Protein AF-A0A969U7B3-F1 (afdb_monomer_lite)

Sequence (157 aa):
MSNSNKHSNQSAELERYLTNADIGIILNNDNTLIIQLANLKLAKIEIESEDSYSVQEITKGKQSDIWSKIGFTDLIYYLEEILGSPFFKPWHVDDILANEPDLDISQARAVLRLAIENHDATIGINWEVLGLCANRIRKQKSNSKNCPSSSPPIAPF

Radius of gyration: 22.41 Å; chains: 1; bounding box: 39×51×74 Å

Structure (mmCIF, N/CA/C/O backbone):
data_AF-A0A969U7B3-F1
#
_entry.id   AF-A0A969U7B3-F1
#
loop_
_atom_site.group_PDB
_atom_site.id
_atom_site.type_symbol
_atom_site.label_atom_id
_atom_site.label_alt_id
_atom_site.label_comp_id
_atom_site.label_asym_id
_atom_site.label_entity_id
_atom_site.label_seq_id
_atom_site.pdbx_PDB_ins_code
_atom_site.Cartn_x
_atom_site.Cartn_y
_atom_site.Cartn_z
_atom_site.occupancy
_atom_site.B_iso_or_equiv
_atom_site.auth_seq_id
_atom_site.auth_comp_id
_atom_site.auth_asym_id
_atom_site.auth_atom_id
_atom_site.pdbx_PDB_model_num
ATOM 1 N N . MET A 1 1 ? -4.619 29.985 17.580 1.00 36.78 1 MET A N 1
ATOM 2 C CA . MET A 1 1 ? -5.702 29.150 17.017 1.00 36.78 1 MET A CA 1
ATOM 3 C C . MET A 1 1 ? -5.289 28.720 15.614 1.00 36.78 1 MET A C 1
ATOM 5 O O . MET A 1 1 ? -5.677 29.383 14.668 1.00 36.78 1 MET A O 1
ATOM 9 N N . SER A 1 2 ? -4.457 27.681 15.476 1.00 37.19 2 SER A N 1
ATOM 10 C CA . SER A 1 2 ? -3.978 27.214 14.160 1.00 37.19 2 SER A CA 1
ATOM 11 C C . SER A 1 2 ? -3.567 25.734 14.211 1.00 37.19 2 SER A C 1
ATOM 13 O O . SER A 1 2 ? -2.399 25.438 14.023 1.00 37.19 2 SER A O 1
ATOM 15 N N . ASN A 1 3 ? -4.489 24.810 14.511 1.00 33.66 3 ASN A N 1
ATOM 16 C CA . ASN A 1 3 ? -4.194 23.360 14.473 1.00 33.66 3 ASN A CA 1
ATOM 17 C C . ASN A 1 3 ? -5.141 22.533 13.581 1.00 33.66 3 ASN A C 1
ATOM 19 O O . ASN A 1 3 ? -4.858 21.368 13.334 1.00 33.66 3 ASN A O 1
ATOM 23 N N . SER A 1 4 ? -6.220 23.110 13.036 1.00 39.25 4 SER A N 1
ATOM 24 C CA . SER A 1 4 ? -7.216 22.333 12.271 1.00 39.25 4 SER A CA 1
ATOM 25 C C . SER A 1 4 ? -6.874 22.086 10.795 1.00 39.25 4 SER A C 1
ATOM 27 O O . SER A 1 4 ? -7.494 21.229 10.186 1.00 39.25 4 SER A O 1
ATOM 29 N N . ASN A 1 5 ? -5.897 22.788 10.206 1.00 38.88 5 ASN A N 1
ATOM 30 C CA . ASN A 1 5 ? -5.610 22.680 8.762 1.00 38.88 5 ASN A CA 1
ATOM 31 C C . ASN A 1 5 ? -4.515 21.665 8.385 1.00 38.88 5 ASN A C 1
ATOM 33 O O . ASN A 1 5 ? -4.307 21.437 7.199 1.00 38.88 5 ASN A O 1
ATOM 37 N N . LYS A 1 6 ? -3.790 21.085 9.353 1.00 40.84 6 LYS A N 1
ATOM 38 C CA . LYS A 1 6 ? -2.690 20.135 9.080 1.00 40.84 6 LYS A CA 1
ATOM 39 C C . LYS A 1 6 ? -3.120 18.669 9.170 1.00 40.84 6 LYS A C 1
ATOM 41 O O . LYS A 1 6 ? -2.710 17.875 8.334 1.00 40.84 6 LYS A O 1
ATOM 46 N N . HIS A 1 7 ? -4.007 18.339 10.112 1.00 47.47 7 HIS A N 1
ATOM 47 C CA . HIS A 1 7 ? -4.592 16.996 10.229 1.00 47.47 7 HIS A CA 1
ATOM 48 C C . HIS A 1 7 ? -5.418 16.586 8.994 1.00 47.47 7 HIS A C 1
ATOM 50 O O . HIS A 1 7 ? -5.525 15.400 8.700 1.00 47.47 7 HIS A O 1
ATOM 56 N N . SER A 1 8 ? -5.955 17.548 8.230 1.00 55.34 8 SER A N 1
ATOM 57 C CA . SER A 1 8 ? -6.848 17.254 7.101 1.00 55.34 8 SER A CA 1
ATOM 58 C C . SER A 1 8 ? -6.152 16.633 5.888 1.00 55.34 8 SER A C 1
ATOM 60 O O . SER A 1 8 ? -6.811 15.954 5.108 1.00 55.34 8 SER A O 1
ATOM 62 N N . ASN A 1 9 ? -4.843 16.844 5.708 1.00 60.31 9 ASN A N 1
ATOM 63 C CA . ASN A 1 9 ? -4.181 16.461 4.459 1.00 60.31 9 ASN A CA 1
ATOM 64 C C . ASN A 1 9 ? -3.741 14.987 4.447 1.00 60.31 9 ASN A C 1
ATOM 66 O O . ASN A 1 9 ? -3.846 14.333 3.416 1.00 60.31 9 ASN A O 1
ATOM 70 N N . GLN A 1 10 ? -3.306 14.442 5.589 1.00 64.81 10 GLN A N 1
ATOM 71 C CA . GLN A 1 10 ? -2.904 13.031 5.685 1.00 64.81 10 GLN A CA 1
ATOM 72 C C . GLN A 1 10 ? -4.067 12.079 5.961 1.00 64.81 10 GLN A C 1
ATOM 74 O O . GLN A 1 10 ? -4.083 10.988 5.398 1.00 64.81 10 GLN A O 1
ATOM 79 N N . SER A 1 11 ? -5.084 12.504 6.725 1.00 68.69 11 SER A N 1
ATOM 80 C CA . SER A 1 11 ? -6.351 11.755 6.777 1.00 68.69 11 SER A CA 1
ATOM 81 C C . SER A 1 11 ? -6.899 11.569 5.363 1.00 68.69 11 SER A C 1
ATOM 83 O O . SER A 1 11 ? -7.282 10.468 4.991 1.00 68.69 11 SER A O 1
ATOM 85 N N . ALA A 1 12 ? -6.817 12.612 4.526 1.00 75.62 12 ALA A N 1
ATOM 86 C CA . ALA A 1 12 ? -7.218 12.532 3.126 1.00 75.62 12 ALA A CA 1
ATOM 87 C C . ALA A 1 12 ? -6.320 11.607 2.281 1.00 75.62 12 ALA A C 1
ATOM 89 O O . ALA A 1 12 ? -6.828 10.930 1.388 1.00 75.62 12 ALA A O 1
ATOM 90 N N . GLU A 1 13 ? -5.007 11.557 2.529 1.00 80.56 13 GLU A N 1
ATOM 91 C CA . GLU A 1 13 ? -4.093 10.641 1.828 1.00 80.56 13 GLU A CA 1
ATOM 92 C C . GLU A 1 13 ? -4.364 9.174 2.188 1.00 80.56 13 GLU A C 1
ATOM 94 O O . GLU A 1 13 ? -4.496 8.339 1.289 1.00 80.56 13 GLU A O 1
ATOM 99 N N . LEU A 1 14 ? -4.543 8.876 3.478 1.00 81.38 14 LEU A N 1
ATOM 100 C CA . LEU A 1 14 ? -4.920 7.549 3.958 1.00 81.38 14 LEU A CA 1
ATOM 101 C C . LEU A 1 14 ? -6.307 7.141 3.444 1.00 81.38 14 LEU A C 1
ATOM 103 O O . LEU A 1 14 ? -6.458 6.057 2.891 1.00 81.38 14 LEU A O 1
ATOM 107 N N . GLU A 1 15 ? -7.314 8.007 3.551 1.00 81.88 15 GLU A N 1
ATOM 108 C CA . GLU A 1 15 ? -8.661 7.748 3.023 1.00 81.88 15 GLU A CA 1
ATOM 109 C C . GLU A 1 15 ? -8.645 7.493 1.514 1.00 81.88 15 GLU A C 1
ATOM 111 O O . GLU A 1 15 ? -9.323 6.585 1.023 1.00 81.88 15 GLU A O 1
ATOM 116 N N . ARG A 1 16 ? -7.838 8.255 0.766 1.00 81.62 16 ARG A N 1
ATOM 117 C CA . ARG A 1 16 ? -7.658 8.053 -0.671 1.00 81.62 16 ARG A CA 1
ATOM 118 C C . ARG A 1 16 ? -7.008 6.706 -0.967 1.00 81.62 16 ARG A C 1
ATOM 120 O O . ARG A 1 16 ? -7.455 6.031 -1.891 1.00 81.62 16 ARG A O 1
ATOM 127 N N . TYR A 1 17 ? -5.981 6.315 -0.210 1.00 83.25 17 TYR A N 1
ATOM 128 C CA . TYR A 1 17 ? -5.374 4.992 -0.336 1.00 83.25 17 TYR A CA 1
ATOM 129 C C . TYR A 1 17 ? -6.408 3.890 -0.081 1.00 83.25 17 TYR A C 1
ATOM 131 O O . TYR A 1 17 ? -6.615 3.044 -0.947 1.00 83.25 17 TYR A O 1
ATOM 139 N N . LEU A 1 18 ? -7.108 3.949 1.057 1.00 84.50 18 LEU A N 1
ATOM 140 C CA . LEU A 1 18 ? -8.109 2.954 1.452 1.00 84.50 18 LEU A CA 1
ATOM 141 C C . LEU A 1 18 ? -9.219 2.827 0.398 1.00 84.50 18 LEU A C 1
ATOM 143 O O . LEU A 1 18 ? -9.570 1.718 0.006 1.00 84.50 18 LEU A O 1
ATOM 147 N N . THR A 1 19 ? -9.701 3.955 -0.130 1.00 81.00 19 THR A N 1
ATOM 148 C CA . THR A 1 19 ? -10.711 3.985 -1.201 1.00 81.00 19 THR A CA 1
ATOM 149 C C . THR A 1 19 ? -10.193 3.352 -2.494 1.00 81.00 19 THR A C 1
ATOM 151 O O . THR A 1 19 ? -10.894 2.558 -3.114 1.00 81.00 19 THR A O 1
ATOM 154 N N . ASN A 1 20 ? -8.964 3.675 -2.910 1.00 77.19 20 ASN A N 1
ATOM 155 C CA . ASN A 1 20 ? -8.364 3.105 -4.121 1.00 77.19 20 ASN A CA 1
ATOM 156 C C . ASN A 1 20 ? -8.084 1.603 -3.989 1.00 77.19 20 ASN A C 1
ATOM 158 O O . ASN A 1 20 ? -8.110 0.889 -4.988 1.00 77.19 20 ASN A O 1
ATOM 162 N N . ALA A 1 21 ? -7.801 1.140 -2.772 1.00 74.81 21 ALA A N 1
ATOM 163 C CA . ALA A 1 21 ? -7.559 -0.261 -2.454 1.00 74.81 21 ALA A CA 1
ATOM 164 C C . ALA A 1 21 ? -8.855 -1.071 -2.243 1.00 74.81 21 ALA A C 1
ATOM 166 O O . ALA A 1 21 ? -8.773 -2.243 -1.884 1.00 74.81 21 ALA A O 1
ATOM 167 N N . ASP A 1 22 ? -10.032 -0.462 -2.448 1.00 78.69 22 ASP A N 1
ATOM 168 C CA . ASP A 1 22 ? -11.351 -1.062 -2.188 1.00 78.69 22 ASP A CA 1
ATOM 169 C C . ASP A 1 22 ? -11.507 -1.563 -0.736 1.00 78.69 22 ASP A C 1
ATOM 171 O O . ASP A 1 22 ? -12.147 -2.575 -0.442 1.00 78.69 22 ASP A O 1
ATOM 175 N N . ILE A 1 23 ? -10.884 -0.848 0.206 1.00 84.38 23 ILE A N 1
ATOM 176 C CA . ILE A 1 23 ? -10.950 -1.136 1.638 1.00 84.38 23 ILE A CA 1
ATOM 177 C C . ILE A 1 23 ? -12.094 -0.324 2.243 1.00 84.38 23 ILE A C 1
ATOM 179 O O . ILE A 1 23 ? -12.075 0.908 2.267 1.00 84.38 23 ILE A O 1
ATOM 183 N N . GLY A 1 24 ? -13.092 -1.026 2.779 1.00 83.75 24 GLY A N 1
ATOM 184 C CA . GLY A 1 24 ? -14.257 -0.396 3.389 1.00 83.75 24 GLY A CA 1
ATOM 185 C C . GLY A 1 24 ? -13.911 0.299 4.705 1.00 83.75 24 GLY A C 1
ATOM 186 O O . GLY A 1 24 ? -13.442 -0.342 5.643 1.00 83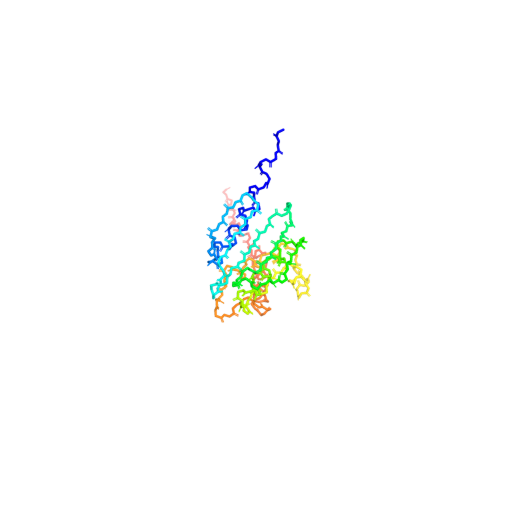.75 24 GLY A O 1
ATOM 187 N N . ILE A 1 25 ? -14.192 1.596 4.819 1.00 89.12 25 ILE A N 1
ATOM 188 C CA . ILE A 1 25 ? -14.109 2.324 6.092 1.00 89.12 25 ILE A CA 1
ATOM 189 C C . ILE A 1 25 ? -15.441 2.149 6.830 1.00 89.12 25 ILE A C 1
ATOM 191 O O . ILE A 1 25 ? -16.486 2.581 6.352 1.00 89.12 25 ILE A O 1
ATOM 195 N N . ILE A 1 26 ? -15.410 1.505 7.997 1.00 88.06 26 ILE A N 1
ATOM 196 C CA . ILE A 1 26 ? -16.596 1.263 8.837 1.00 88.06 26 ILE A CA 1
ATOM 197 C C . ILE A 1 26 ? -16.849 2.452 9.763 1.00 88.06 26 ILE A C 1
ATOM 199 O O . ILE A 1 26 ? -17.993 2.835 9.999 1.00 88.06 26 ILE A O 1
ATOM 203 N N . LEU A 1 27 ? -15.776 3.010 10.322 1.00 87.25 27 LEU A N 1
ATOM 204 C CA . LEU A 1 27 ? -15.832 4.131 11.250 1.00 87.25 27 LEU A CA 1
ATOM 205 C C . LEU A 1 27 ? -14.660 5.064 10.975 1.00 87.25 27 LEU A C 1
ATOM 207 O O . LEU A 1 27 ? -13.531 4.601 10.823 1.00 87.25 27 LEU A O 1
ATOM 211 N N . ASN A 1 28 ? -14.944 6.361 10.934 1.00 87.81 28 ASN A N 1
ATOM 212 C CA . ASN A 1 28 ? -13.955 7.420 10.789 1.00 87.81 28 ASN A CA 1
ATOM 213 C C . ASN A 1 28 ? -14.263 8.511 11.820 1.00 87.81 28 ASN A C 1
ATOM 215 O O . ASN A 1 28 ? -15.291 9.182 11.729 1.00 87.81 28 ASN A O 1
ATOM 219 N N . ASN A 1 29 ? -13.387 8.636 12.811 1.00 84.88 29 ASN A N 1
ATOM 220 C CA . ASN A 1 29 ? -13.367 9.709 13.798 1.00 84.88 29 ASN A CA 1
ATOM 221 C C . ASN A 1 29 ? -12.043 10.473 13.652 1.00 84.88 29 ASN A C 1
ATOM 223 O O . ASN A 1 29 ? -11.083 9.907 13.139 1.00 84.88 29 ASN A O 1
ATOM 227 N N . ASP A 1 30 ? -11.956 11.688 14.205 1.00 78.81 30 ASP A N 1
ATOM 228 C CA . ASP A 1 30 ? -10.833 12.632 14.031 1.00 78.81 30 ASP A CA 1
ATOM 229 C C . ASP A 1 30 ? -9.422 12.006 13.977 1.00 78.81 30 ASP A C 1
ATOM 231 O O . ASP A 1 30 ? -8.619 12.398 13.135 1.00 78.81 30 ASP A O 1
ATOM 235 N N . ASN A 1 31 ? -9.125 11.016 14.833 1.00 86.88 31 ASN A N 1
ATOM 236 C CA . ASN A 1 31 ? -7.826 10.330 14.874 1.00 86.88 31 ASN A CA 1
ATOM 237 C C . ASN A 1 31 ? -7.937 8.796 14.825 1.00 86.88 31 ASN A C 1
ATOM 239 O O . ASN A 1 31 ? -6.988 8.098 15.186 1.00 86.88 31 ASN A O 1
ATOM 243 N N . THR A 1 32 ? -9.096 8.230 14.490 1.00 88.88 32 THR A N 1
ATOM 244 C CA . THR A 1 32 ? -9.295 6.775 14.554 1.00 88.88 32 THR A CA 1
ATOM 245 C C . THR A 1 32 ? -10.144 6.286 13.402 1.00 88.88 32 THR A C 1
ATOM 247 O O . THR A 1 32 ? -11.285 6.715 13.236 1.00 88.88 32 THR A O 1
ATOM 250 N N . LEU A 1 33 ? -9.612 5.308 12.675 1.00 90.81 33 LEU A N 1
ATOM 251 C CA . LEU A 1 33 ? -10.313 4.606 11.619 1.00 90.81 33 LEU A CA 1
ATOM 252 C C . LEU A 1 33 ? -10.515 3.144 12.018 1.00 90.81 33 LEU A C 1
ATOM 254 O O . LEU A 1 33 ? -9.612 2.492 12.542 1.00 90.81 33 LEU A O 1
ATOM 258 N N . ILE A 1 34 ? -11.704 2.616 11.748 1.00 90.06 34 ILE A N 1
ATOM 259 C CA . ILE A 1 34 ? -11.950 1.174 11.723 1.00 90.06 34 ILE A CA 1
ATOM 260 C C . ILE A 1 34 ? -12.240 0.802 10.284 1.00 90.06 34 ILE A C 1
ATOM 262 O O . ILE A 1 34 ? -13.167 1.335 9.672 1.00 90.06 34 ILE A O 1
ATOM 266 N N . ILE A 1 35 ? -11.456 -0.131 9.766 1.00 90.31 35 ILE A N 1
ATOM 267 C CA . ILE A 1 35 ? -11.532 -0.573 8.381 1.00 90.31 35 ILE A CA 1
ATOM 268 C C . ILE A 1 35 ? -11.867 -2.059 8.305 1.00 90.31 35 ILE A C 1
ATOM 270 O O . ILE A 1 35 ? -11.496 -2.855 9.174 1.00 90.31 35 ILE A O 1
ATOM 274 N N . GLN A 1 36 ? -12.576 -2.419 7.243 1.00 86.38 36 GLN A N 1
ATOM 275 C CA . GLN A 1 36 ? -12.848 -3.786 6.850 1.00 86.38 36 GLN A CA 1
ATOM 276 C C . GLN A 1 36 ? -11.828 -4.225 5.808 1.00 86.38 36 GLN A C 1
ATOM 278 O O . GLN A 1 36 ? -11.803 -3.724 4.688 1.00 86.38 36 GLN A O 1
ATOM 283 N N . LEU A 1 37 ? -11.015 -5.198 6.186 1.00 79.06 37 LEU A N 1
ATOM 284 C CA . LEU A 1 37 ? -10.056 -5.857 5.318 1.00 79.06 37 LEU A CA 1
ATOM 285 C C . LEU A 1 37 ? -10.703 -7.078 4.640 1.00 79.06 37 LEU A C 1
ATOM 287 O O . LEU A 1 37 ? -11.768 -7.565 5.046 1.00 79.06 37 LEU A O 1
ATOM 291 N N . ALA A 1 38 ? -10.033 -7.606 3.614 1.00 70.25 38 ALA A N 1
ATOM 292 C CA . ALA A 1 38 ? -10.401 -8.854 2.952 1.00 70.25 38 ALA A CA 1
ATOM 293 C C . ALA A 1 38 ? -10.634 -9.995 3.967 1.00 70.25 38 ALA A C 1
ATOM 295 O O . ALA A 1 38 ? -10.040 -10.041 5.046 1.00 70.25 38 ALA A O 1
ATOM 296 N N . ASN A 1 39 ? -11.523 -10.933 3.625 1.00 71.94 39 ASN A N 1
ATOM 297 C CA . ASN A 1 39 ? -11.945 -12.046 4.493 1.00 71.94 39 ASN A CA 1
ATOM 298 C C . ASN A 1 39 ? -12.670 -11.633 5.792 1.00 71.94 39 ASN A C 1
ATOM 300 O O . ASN A 1 39 ? -12.678 -12.396 6.759 1.00 71.94 39 ASN A O 1
ATOM 304 N N . LEU A 1 40 ? -13.313 -10.457 5.810 1.00 75.81 40 LEU A N 1
ATOM 305 C CA . LEU A 1 40 ? -14.056 -9.919 6.964 1.00 75.81 40 LEU A CA 1
ATOM 306 C C . LEU A 1 40 ? -13.174 -9.636 8.191 1.00 75.81 40 LEU A C 1
ATOM 308 O O . LEU A 1 40 ? -13.678 -9.562 9.316 1.00 75.81 40 LEU A O 1
ATOM 312 N N . LYS A 1 41 ? -11.861 -9.491 7.986 1.00 82.75 41 LYS A N 1
ATOM 313 C CA . LYS A 1 41 ? -10.961 -9.027 9.036 1.00 82.75 41 LYS A CA 1
ATOM 314 C C . LYS A 1 41 ? -11.209 -7.550 9.316 1.00 82.75 41 LYS A C 1
ATOM 316 O O . LYS A 1 41 ? -11.571 -6.792 8.421 1.00 82.75 41 LYS A O 1
ATOM 321 N N . LEU A 1 42 ? -11.012 -7.144 10.562 1.00 86.69 42 LEU A N 1
ATOM 322 C CA . LEU A 1 42 ? -11.166 -5.760 10.992 1.00 86.69 42 LEU A CA 1
ATOM 323 C C . LEU A 1 42 ? -9.828 -5.249 11.500 1.00 86.69 42 LEU A C 1
ATOM 325 O O . LEU A 1 42 ? -9.176 -5.938 12.285 1.00 86.69 42 LEU A O 1
ATOM 329 N N . ALA A 1 43 ? -9.451 -4.039 11.102 1.00 88.38 43 ALA A N 1
ATOM 330 C CA . ALA A 1 43 ? -8.297 -3.353 11.662 1.00 88.38 43 ALA A CA 1
ATOM 331 C C . ALA A 1 43 ? -8.695 -1.986 12.212 1.00 88.38 43 ALA A C 1
ATOM 333 O O . ALA A 1 43 ? -9.537 -1.285 11.648 1.00 88.38 43 ALA A O 1
ATOM 334 N N . LYS A 1 44 ? -8.082 -1.632 13.337 1.00 91.25 44 LYS A N 1
ATOM 335 C CA . LYS A 1 44 ? -8.131 -0.300 13.920 1.00 91.25 44 LYS A CA 1
ATOM 336 C C . LYS A 1 44 ? -6.842 0.420 13.550 1.00 91.25 44 LYS A C 1
ATOM 338 O O . LYS A 1 44 ? -5.772 -0.137 13.775 1.00 91.25 44 LYS A O 1
ATOM 343 N N . ILE A 1 45 ? -6.959 1.632 13.025 1.00 91.00 45 ILE A N 1
ATOM 344 C CA . ILE A 1 45 ? -5.844 2.544 12.770 1.00 91.00 45 ILE A CA 1
ATOM 345 C C . ILE A 1 45 ? -6.034 3.770 13.659 1.00 91.00 45 ILE A C 1
ATOM 347 O O . ILE A 1 45 ? -7.122 4.349 13.676 1.00 91.00 45 ILE A O 1
ATOM 351 N N . GLU A 1 46 ? -5.000 4.183 14.382 1.00 91.44 46 GLU A N 1
ATOM 352 C CA . GLU A 1 46 ? -4.979 5.466 15.083 1.00 91.44 46 GLU A CA 1
ATOM 353 C C . GLU A 1 46 ? -3.911 6.373 14.484 1.00 91.44 46 GLU A C 1
ATOM 355 O O . GLU A 1 46 ? -2.788 5.951 14.222 1.00 91.44 46 GLU A O 1
ATOM 360 N N . ILE A 1 47 ? -4.266 7.637 14.281 1.00 89.06 47 ILE A N 1
ATOM 361 C CA . ILE A 1 47 ? -3.336 8.672 13.838 1.00 89.06 47 ILE A CA 1
ATOM 362 C C . ILE A 1 47 ? -2.732 9.285 15.104 1.00 89.06 47 ILE A C 1
ATOM 364 O O . ILE A 1 47 ? -3.395 10.044 15.816 1.00 89.06 47 ILE A O 1
ATOM 368 N N . GLU A 1 48 ? -1.490 8.919 15.421 1.00 85.69 48 GLU 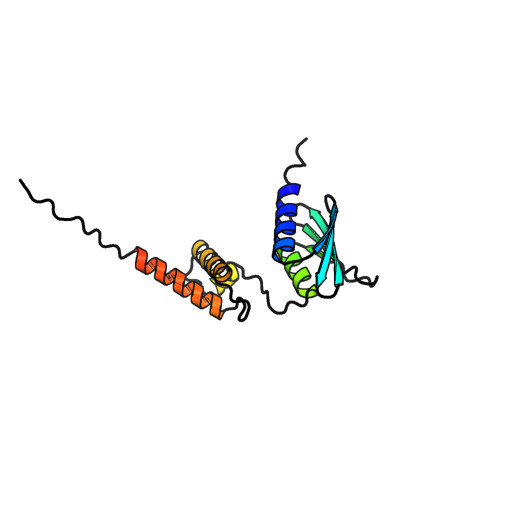A N 1
ATOM 369 C CA . GLU A 1 48 ? -0.796 9.382 16.627 1.00 85.69 48 GLU A CA 1
ATOM 370 C C . GLU A 1 48 ? -0.186 10.779 16.437 1.00 85.69 48 GLU A C 1
ATOM 372 O O . GLU A 1 48 ? -0.209 11.604 17.352 1.00 85.69 48 GLU A O 1
ATOM 377 N N . SER A 1 49 ? 0.385 11.054 15.259 1.00 81.44 49 SER A N 1
ATOM 378 C CA . SER A 1 49 ? 0.945 12.365 14.901 1.00 81.44 49 SER A CA 1
ATOM 379 C C . SER A 1 49 ? 0.998 12.566 13.379 1.00 81.44 49 SER A C 1
ATOM 381 O O . SER A 1 49 ? 0.442 11.764 12.638 1.00 81.44 49 SER A O 1
ATOM 383 N N . GLU A 1 50 ? 1.653 13.640 12.914 1.00 72.25 50 GLU A N 1
ATOM 384 C CA . GLU A 1 50 ? 1.711 14.049 11.496 1.00 72.25 50 GLU A CA 1
ATOM 385 C C . GLU A 1 50 ? 2.331 12.997 10.560 1.00 72.25 50 GLU A C 1
ATOM 387 O O . GLU A 1 50 ? 2.146 13.120 9.363 1.00 72.25 50 GLU A O 1
ATOM 392 N N . ASP A 1 51 ? 3.048 11.991 11.065 1.00 78.62 51 ASP A N 1
ATOM 393 C CA . ASP A 1 51 ? 3.604 10.894 10.248 1.00 78.62 51 ASP A CA 1
ATOM 394 C C . ASP A 1 51 ? 3.735 9.594 11.062 1.00 78.62 51 ASP A C 1
ATOM 396 O O . ASP A 1 51 ? 4.688 8.830 10.933 1.00 78.62 51 ASP A O 1
ATOM 400 N N . SER A 1 52 ? 2.821 9.398 12.015 1.00 85.12 52 SER A N 1
ATOM 401 C CA . SER A 1 52 ? 2.896 8.292 12.969 1.00 85.12 52 SER A CA 1
ATOM 402 C C . SER A 1 52 ? 1.529 7.678 13.154 1.00 85.12 52 SER A C 1
ATOM 404 O O . SER A 1 52 ? 0.582 8.364 13.550 1.00 85.12 52 SER A O 1
ATOM 406 N N . TYR A 1 53 ? 1.464 6.378 12.924 1.00 90.44 53 TYR A N 1
ATOM 407 C CA . TYR A 1 53 ? 0.250 5.592 12.992 1.00 90.44 53 TYR A CA 1
ATOM 408 C C . TYR A 1 53 ? 0.404 4.477 14.023 1.00 90.44 53 TYR A C 1
ATOM 410 O O . TYR A 1 53 ? 1.511 4.004 14.304 1.00 90.44 53 TYR A O 1
ATOM 418 N N . SER A 1 54 ? -0.724 4.051 14.575 1.00 90.25 54 SER A N 1
ATOM 419 C CA . SER A 1 54 ? -0.855 2.771 15.254 1.00 90.25 54 SER A CA 1
ATOM 420 C C . SER A 1 54 ? -1.839 1.903 14.480 1.00 90.25 54 SER A C 1
ATOM 422 O O . SER A 1 54 ? -2.819 2.412 13.935 1.00 90.25 54 SER A O 1
ATOM 424 N N . VAL A 1 55 ? -1.582 0.602 14.386 1.00 90.31 55 VAL A N 1
ATOM 425 C CA . VAL A 1 55 ? -2.483 -0.334 13.717 1.00 90.31 55 VAL A CA 1
ATOM 426 C C . VAL A 1 55 ? -2.583 -1.653 14.475 1.00 90.31 55 VAL A C 1
ATOM 428 O O . VAL A 1 55 ? -1.606 -2.160 15.032 1.00 90.31 55 VAL A O 1
ATOM 431 N N . GLN A 1 56 ? -3.800 -2.189 14.532 1.00 88.44 56 GLN A N 1
ATOM 432 C CA . GLN A 1 56 ? -4.121 -3.428 15.229 1.00 88.44 56 GLN A CA 1
ATOM 433 C C . GLN A 1 56 ? -5.217 -4.201 14.489 1.00 88.44 56 GLN A C 1
ATOM 435 O O . GLN A 1 56 ? -6.277 -3.642 14.198 1.00 88.44 56 GLN A O 1
ATOM 440 N N . GLU A 1 57 ? -5.019 -5.501 14.255 1.00 86.88 57 GLU A N 1
ATOM 441 C CA . GLU A 1 57 ? -6.101 -6.402 13.848 1.00 86.88 57 GLU A CA 1
ATOM 442 C C . GLU A 1 57 ? -7.029 -6.665 15.052 1.00 86.88 57 GLU A C 1
ATOM 444 O O . GLU A 1 57 ? -6.619 -7.179 16.091 1.00 86.88 57 GLU A O 1
ATOM 449 N N . ILE A 1 58 ? -8.311 -6.328 14.915 1.00 85.38 58 ILE A N 1
ATOM 450 C CA . ILE A 1 58 ? -9.332 -6.468 15.969 1.00 85.38 58 ILE A CA 1
ATOM 451 C C . ILE A 1 58 ? -10.362 -7.570 15.655 1.00 85.38 58 ILE A C 1
ATOM 453 O O . ILE A 1 58 ? -11.409 -7.675 16.301 1.00 85.38 58 ILE A O 1
ATOM 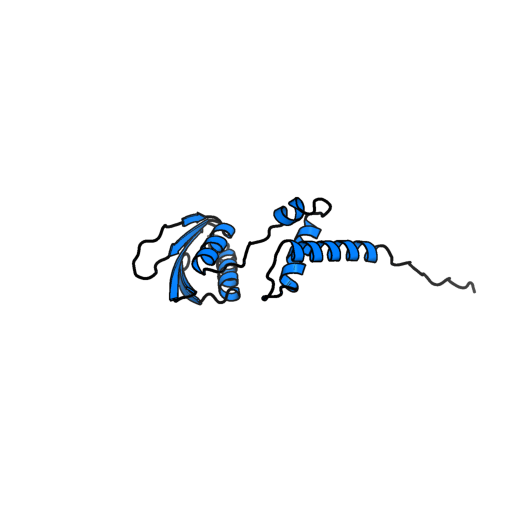457 N N . THR A 1 59 ? -10.082 -8.427 14.668 1.00 79.69 59 THR A N 1
ATOM 458 C CA . THR A 1 59 ? -10.960 -9.536 14.265 1.00 79.69 59 THR A CA 1
ATOM 459 C C . THR A 1 59 ? -11.171 -10.540 15.412 1.00 79.69 59 THR A C 1
ATOM 461 O O . THR A 1 59 ? -10.224 -11.096 15.966 1.00 79.69 59 THR A O 1
ATOM 464 N N . LYS A 1 60 ? -12.437 -10.851 15.738 1.00 63.38 60 LYS A N 1
ATOM 465 C CA . LYS A 1 60 ? -12.846 -11.934 16.669 1.00 63.38 60 LYS A CA 1
ATOM 466 C C . LYS A 1 60 ? -12.267 -11.862 18.097 1.00 63.38 60 LYS A C 1
ATOM 468 O O . LYS A 1 60 ? -12.240 -12.881 18.784 1.00 63.38 60 LYS A O 1
ATOM 473 N N . GLY A 1 61 ? -11.826 -10.694 18.569 1.00 51.25 61 GLY A N 1
ATOM 474 C CA . GLY A 1 61 ? -11.358 -10.527 19.953 1.00 51.25 61 GLY A CA 1
ATOM 475 C C . GLY A 1 61 ? -10.064 -11.280 20.293 1.00 51.25 61 GLY A C 1
ATOM 476 O O . GLY A 1 61 ? -9.735 -11.416 21.470 1.00 51.25 61 GLY A O 1
ATOM 477 N N . LYS A 1 62 ? -9.315 -11.767 19.290 1.00 50.75 62 LYS A N 1
ATOM 478 C CA . LYS A 1 62 ? -7.917 -12.161 19.491 1.00 50.75 62 LYS A CA 1
ATOM 479 C C . LYS A 1 62 ? -7.080 -10.891 19.485 1.00 50.75 62 LYS A C 1
ATOM 481 O O . LYS A 1 62 ? -7.103 -10.145 18.516 1.00 50.75 62 LYS A O 1
ATOM 486 N N . GLN A 1 63 ? -6.366 -10.656 20.577 1.00 51.88 63 GLN A N 1
ATOM 487 C CA . GLN A 1 63 ? -5.437 -9.544 20.689 1.00 51.88 63 GLN A CA 1
ATOM 488 C C . GLN A 1 63 ? -4.263 -9.823 19.743 1.00 51.88 63 GLN A C 1
ATOM 490 O O . GLN A 1 63 ? -3.448 -10.702 20.021 1.00 51.88 63 GLN A O 1
ATOM 495 N N . SER A 1 64 ? -4.245 -9.164 18.583 1.00 65.38 64 SER A N 1
ATOM 496 C CA . SER A 1 64 ? -3.077 -9.168 17.707 1.00 65.38 64 SER A CA 1
ATOM 497 C C . SER A 1 64 ? -1.998 -8.258 18.281 1.00 65.38 64 SER A C 1
ATOM 499 O O . SER 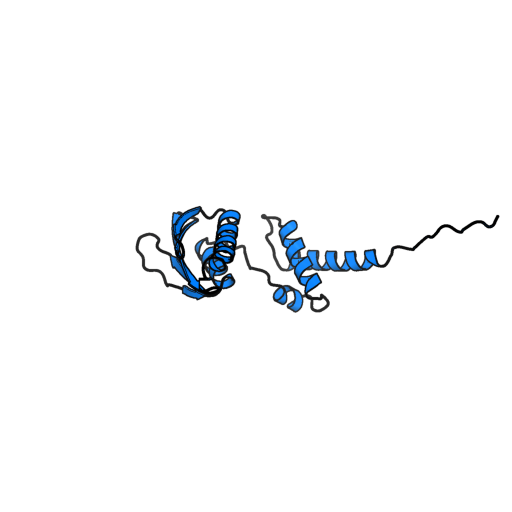A 1 64 ? -2.280 -7.392 19.120 1.00 65.38 64 SER A O 1
ATOM 501 N N . ASP A 1 65 ? -0.781 -8.412 17.767 1.00 76.19 65 ASP A N 1
ATOM 502 C CA . ASP A 1 65 ? 0.276 -7.434 17.976 1.00 76.19 65 ASP A CA 1
ATOM 503 C C . ASP A 1 65 ? -0.197 -6.053 17.509 1.00 76.19 65 ASP A C 1
ATOM 505 O O . ASP A 1 65 ? -0.859 -5.921 16.472 1.00 76.19 65 ASP A O 1
ATOM 509 N N . ILE A 1 66 ? 0.105 -5.041 18.322 1.00 83.06 66 ILE A N 1
ATOM 510 C CA . ILE A 1 66 ? -0.118 -3.634 18.000 1.00 83.06 66 ILE A CA 1
ATOM 511 C C . ILE A 1 66 ? 1.180 -3.107 17.416 1.00 83.06 66 ILE A C 1
ATOM 513 O O . ILE A 1 66 ? 2.231 -3.188 18.054 1.00 83.06 66 ILE A O 1
ATOM 517 N N . TRP A 1 67 ? 1.093 -2.539 16.225 1.00 84.19 67 TRP A N 1
ATOM 518 C CA . TRP A 1 67 ? 2.204 -1.844 15.601 1.00 84.19 67 TRP A CA 1
ATOM 519 C C . TRP A 1 67 ? 1.995 -0.362 15.857 1.00 84.19 67 TRP A C 1
ATOM 521 O O . TRP A 1 67 ? 1.054 0.222 15.339 1.00 84.19 67 TRP A O 1
ATOM 531 N N . SER A 1 68 ? 2.817 0.225 16.720 1.00 87.44 68 SER A N 1
ATOM 532 C CA . SER A 1 68 ? 2.713 1.629 17.133 1.00 87.44 68 SER A CA 1
ATOM 533 C C . SER A 1 68 ? 3.903 2.429 16.632 1.00 87.44 68 SER A C 1
ATOM 535 O O . SER A 1 68 ? 5.008 1.885 16.569 1.00 87.44 68 SER A O 1
ATOM 537 N N . LYS A 1 69 ? 3.709 3.731 16.417 1.00 87.25 69 LYS A N 1
ATOM 538 C CA . LYS A 1 69 ? 4.756 4.660 15.971 1.00 87.25 69 LYS A CA 1
ATOM 539 C C . LYS A 1 69 ? 5.380 4.291 14.628 1.00 87.25 69 LYS A C 1
ATOM 541 O O . LYS A 1 69 ? 6.590 4.428 14.446 1.00 87.25 69 LYS A O 1
ATOM 546 N N . ILE A 1 70 ? 4.554 3.791 13.716 1.00 85.38 70 ILE A N 1
ATOM 547 C CA . ILE A 1 70 ? 4.981 3.403 12.372 1.00 85.38 70 ILE A CA 1
ATOM 548 C C . ILE A 1 70 ? 4.690 4.526 11.373 1.00 85.38 70 ILE A C 1
ATOM 550 O O . ILE A 1 70 ? 3.720 5.268 11.547 1.00 85.38 70 ILE A O 1
ATOM 554 N N . GLY A 1 71 ? 5.526 4.657 10.342 1.00 84.81 71 GLY A N 1
ATOM 555 C CA . GLY A 1 71 ? 5.305 5.628 9.269 1.00 84.81 71 GLY A CA 1
ATOM 556 C C . GLY A 1 71 ? 4.209 5.178 8.301 1.00 84.81 71 GLY A C 1
ATOM 557 O O . GLY A 1 71 ? 3.750 4.034 8.346 1.00 84.81 71 GLY A O 1
ATOM 558 N N . PHE A 1 72 ? 3.812 6.060 7.381 1.00 81.19 72 PHE A N 1
ATOM 559 C CA . PHE A 1 72 ? 2.778 5.741 6.387 1.00 81.19 72 PHE A CA 1
ATOM 560 C C . PHE A 1 72 ? 3.121 4.493 5.552 1.00 81.19 72 PHE A C 1
ATOM 562 O O . PHE A 1 72 ? 2.279 3.621 5.366 1.00 81.19 72 PHE A O 1
ATOM 569 N N . THR A 1 73 ? 4.373 4.355 5.105 1.00 80.56 73 THR A N 1
ATOM 570 C CA . THR A 1 73 ? 4.830 3.193 4.320 1.00 80.56 73 THR A CA 1
ATOM 571 C C . THR A 1 73 ? 4.683 1.874 5.080 1.00 80.56 73 THR A C 1
ATOM 573 O O . THR A 1 73 ? 4.202 0.890 4.522 1.00 80.56 73 THR A O 1
ATOM 576 N N . ASP A 1 74 ? 5.065 1.859 6.356 1.00 82.19 74 ASP A N 1
ATOM 577 C CA . ASP A 1 74 ? 4.972 0.672 7.209 1.00 82.19 74 ASP A CA 1
ATOM 578 C C . ASP A 1 74 ? 3.508 0.310 7.495 1.00 82.19 74 ASP A C 1
ATOM 580 O O . ASP A 1 74 ? 3.152 -0.868 7.536 1.00 82.19 74 ASP A O 1
ATOM 584 N N . LEU A 1 75 ? 2.643 1.322 7.646 1.00 84.06 75 LEU A N 1
ATOM 585 C CA . LEU A 1 75 ? 1.200 1.126 7.763 1.00 84.06 75 LEU A CA 1
ATOM 586 C C . LEU A 1 75 ? 0.648 0.427 6.518 1.00 84.06 75 LEU A C 1
ATOM 588 O O . LEU A 1 75 ? -0.073 -0.559 6.652 1.00 84.06 75 LEU A O 1
ATOM 592 N N . ILE A 1 76 ? 0.995 0.909 5.321 1.00 83.19 76 ILE A N 1
ATOM 593 C CA . ILE A 1 76 ? 0.559 0.286 4.065 1.00 83.19 76 ILE A CA 1
ATOM 594 C C . ILE A 1 76 ? 1.016 -1.173 3.999 1.00 83.19 76 ILE A C 1
ATOM 596 O O . ILE A 1 76 ? 0.187 -2.053 3.773 1.00 83.19 76 ILE A O 1
ATOM 600 N N . TYR A 1 77 ? 2.293 -1.431 4.291 1.00 79.31 77 TYR A N 1
ATOM 601 C CA . TYR A 1 77 ? 2.847 -2.784 4.313 1.00 79.31 77 TYR A CA 1
ATOM 602 C C . TYR A 1 77 ? 2.066 -3.713 5.256 1.00 79.31 77 TYR A C 1
ATOM 604 O O . TYR A 1 77 ? 1.679 -4.814 4.868 1.00 79.31 77 TYR A O 1
ATOM 612 N N . TYR A 1 78 ? 1.768 -3.255 6.475 1.00 79.75 78 TYR A N 1
ATOM 613 C CA . TYR A 1 78 ? 0.999 -4.038 7.442 1.00 79.75 78 TYR A CA 1
ATOM 614 C C . TYR A 1 78 ? -0.420 -4.348 6.948 1.00 79.75 78 TYR A C 1
ATOM 616 O O . TYR A 1 78 ? -0.903 -5.476 7.079 1.00 79.75 78 TYR A O 1
ATOM 624 N N . LEU A 1 79 ? -1.104 -3.359 6.364 1.00 80.12 79 LEU A N 1
ATOM 625 C CA . LEU A 1 79 ? -2.440 -3.563 5.804 1.00 80.12 79 LEU A CA 1
ATOM 626 C C . LEU A 1 79 ? -2.412 -4.599 4.678 1.00 80.12 79 LEU A C 1
ATOM 628 O O . LEU A 1 79 ? -3.266 -5.481 4.644 1.00 80.12 79 LEU A O 1
ATOM 632 N N . GLU A 1 80 ? -1.417 -4.538 3.799 1.00 75.44 80 GLU A N 1
ATOM 633 C CA . GLU A 1 80 ? -1.236 -5.491 2.702 1.00 75.44 80 GLU A CA 1
ATOM 634 C C . GLU A 1 80 ? -0.903 -6.906 3.192 1.00 75.44 80 GLU A C 1
ATOM 636 O O . GLU A 1 80 ? -1.467 -7.881 2.679 1.00 75.44 80 GLU A O 1
ATOM 641 N N . GLU A 1 81 ? -0.068 -7.024 4.229 1.00 73.50 81 GLU A N 1
ATOM 642 C CA . GLU A 1 81 ? 0.242 -8.294 4.888 1.00 73.50 81 GLU A CA 1
ATOM 643 C C . GLU A 1 81 ? -1.029 -8.934 5.469 1.00 73.50 81 GLU A C 1
ATOM 645 O O . GLU A 1 81 ? -1.294 -10.118 5.235 1.00 73.50 81 GLU A O 1
ATOM 650 N N . ILE A 1 82 ? -1.883 -8.158 6.153 1.00 70.88 82 ILE A N 1
ATOM 651 C CA . ILE A 1 82 ? -3.159 -8.679 6.674 1.00 70.88 82 ILE A CA 1
ATOM 652 C C . ILE A 1 82 ? -4.129 -9.045 5.553 1.00 70.88 82 ILE A C 1
ATOM 654 O O . ILE A 1 82 ? -4.842 -10.051 5.671 1.00 70.88 82 ILE A O 1
ATOM 658 N N . LEU A 1 83 ? -4.181 -8.243 4.485 1.00 66.56 83 LEU A N 1
ATOM 659 C CA . LEU A 1 83 ? -4.999 -8.526 3.304 1.00 66.56 83 LEU A CA 1
ATOM 660 C C . LEU A 1 83 ? -4.581 -9.834 2.623 1.00 66.56 83 LEU A C 1
ATOM 662 O O . LEU A 1 83 ? -5.348 -10.373 1.824 1.00 66.56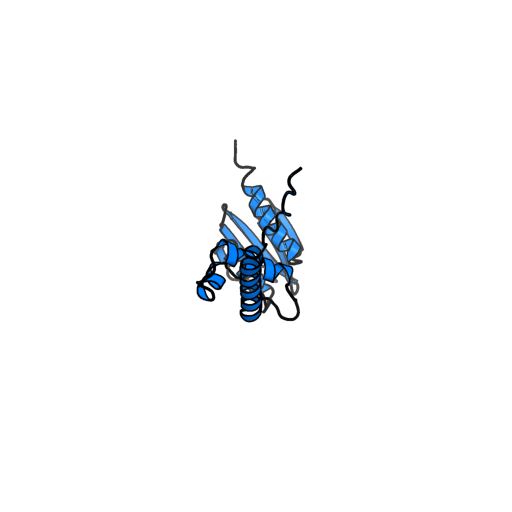 83 LEU A O 1
ATOM 666 N N . GLY A 1 84 ? -3.401 -10.369 2.960 1.00 54.69 84 GLY A N 1
ATOM 667 C CA . GLY A 1 84 ? -2.847 -11.561 2.342 1.00 54.69 84 GLY A CA 1
ATOM 668 C C . GLY A 1 84 ? -2.575 -11.336 0.861 1.00 54.69 84 GLY A C 1
ATOM 669 O O . GLY A 1 84 ? -2.608 -12.302 0.103 1.00 54.69 84 GLY A O 1
ATOM 670 N N . SER A 1 85 ? -2.366 -10.076 0.452 1.00 52.75 85 SER A N 1
ATOM 671 C CA . SER A 1 85 ? -2.066 -9.711 -0.928 1.00 52.75 85 SER A CA 1
ATOM 672 C C . SER A 1 85 ? -0.614 -10.091 -1.222 1.00 52.75 85 SER A C 1
ATOM 674 O O . SER A 1 85 ? 0.296 -9.459 -0.689 1.00 52.75 85 SER A O 1
ATOM 676 N N . PRO A 1 86 ? -0.343 -11.101 -2.067 1.00 46.22 86 PRO A N 1
ATOM 677 C CA . PRO A 1 86 ? 1.027 -11.524 -2.360 1.00 46.22 86 PRO A CA 1
ATOM 678 C C . PRO A 1 86 ? 1.808 -10.541 -3.247 1.00 46.22 86 PRO A C 1
ATOM 680 O O . PRO A 1 86 ? 2.956 -10.822 -3.586 1.00 46.22 86 PRO A O 1
ATOM 683 N N . PHE A 1 87 ? 1.183 -9.454 -3.719 1.00 45.75 87 PHE A N 1
ATOM 684 C CA . PHE A 1 87 ? 1.568 -8.844 -4.997 1.00 45.75 87 PHE A CA 1
ATOM 685 C C . PHE A 1 87 ? 1.982 -7.375 -4.957 1.00 45.75 87 PHE A C 1
ATOM 687 O O . PHE A 1 87 ? 2.346 -6.846 -6.007 1.00 45.75 87 PHE A O 1
ATOM 694 N N . PHE A 1 88 ? 1.984 -6.709 -3.802 1.00 52.31 88 PHE A N 1
ATOM 695 C CA . PHE A 1 88 ? 2.387 -5.306 -3.748 1.00 52.31 88 PHE A CA 1
ATOM 696 C C . PHE A 1 88 ? 3.679 -5.142 -2.948 1.00 52.31 88 PHE A C 1
ATOM 698 O O . PHE A 1 88 ? 3.687 -4.998 -1.735 1.00 52.31 88 PHE A O 1
ATOM 705 N N . LYS A 1 89 ? 4.819 -5.196 -3.647 1.00 60.41 89 LYS A N 1
ATOM 706 C CA . LYS A 1 89 ? 6.040 -4.573 -3.132 1.00 60.41 89 LYS A CA 1
ATOM 707 C C . LYS A 1 89 ? 5.932 -3.082 -3.472 1.00 60.41 89 LYS A C 1
ATOM 709 O O . LYS A 1 89 ? 5.939 -2.768 -4.666 1.00 60.41 89 LYS A O 1
ATOM 714 N N . PRO A 1 90 ? 5.849 -2.160 -2.497 1.00 67.12 90 PRO A N 1
ATOM 715 C CA . PRO A 1 90 ? 5.948 -0.740 -2.799 1.00 67.12 90 PRO A CA 1
ATOM 716 C C . PRO A 1 90 ? 7.346 -0.456 -3.361 1.00 67.12 90 PRO A C 1
ATOM 718 O O . PRO A 1 90 ? 8.360 -0.699 -2.709 1.00 67.12 90 PRO A O 1
ATOM 721 N N . TRP A 1 91 ? 7.400 0.006 -4.610 1.00 80.50 91 TRP A N 1
ATOM 722 C CA . TRP A 1 91 ? 8.644 0.329 -5.304 1.00 80.50 91 TRP A CA 1
ATOM 723 C C . TRP A 1 91 ? 9.024 1.786 -5.047 1.00 80.50 91 TRP A C 1
ATOM 725 O O . TRP A 1 91 ? 8.280 2.697 -5.417 1.00 80.50 91 TRP A O 1
ATOM 735 N N . HIS A 1 92 ? 10.187 2.013 -4.439 1.00 84.69 92 HIS A N 1
ATOM 736 C CA . HIS A 1 92 ? 10.710 3.346 -4.170 1.00 84.69 92 HIS A CA 1
ATOM 737 C C . HIS A 1 92 ? 11.683 3.806 -5.261 1.00 84.69 92 HIS A C 1
ATOM 739 O O . HIS A 1 92 ? 12.225 3.017 -6.034 1.00 84.69 92 HIS A O 1
ATOM 745 N N . VAL A 1 93 ? 11.940 5.115 -5.318 1.00 87.19 93 VAL A N 1
ATOM 746 C CA . VAL A 1 93 ? 12.929 5.693 -6.242 1.00 87.19 93 VAL A CA 1
ATOM 747 C C . VAL A 1 93 ? 14.305 5.061 -6.010 1.00 87.19 93 VAL A C 1
ATOM 749 O O . VAL A 1 93 ? 15.020 4.786 -6.969 1.00 87.19 93 VAL A O 1
ATOM 752 N N . ASP A 1 94 ? 14.633 4.760 -4.755 1.00 85.19 94 ASP A N 1
ATOM 753 C CA . ASP A 1 94 ? 15.898 4.125 -4.380 1.00 85.19 94 ASP A CA 1
ATOM 754 C C . ASP A 1 94 ? 16.014 2.690 -4.907 1.00 85.19 94 ASP A C 1
ATOM 756 O O . ASP A 1 94 ? 17.100 2.299 -5.328 1.00 85.19 94 ASP A O 1
ATOM 760 N N . ASP A 1 95 ? 14.912 1.925 -4.977 1.00 85.81 95 ASP A N 1
ATOM 761 C CA . ASP A 1 95 ? 14.914 0.602 -5.620 1.00 85.81 95 ASP A CA 1
ATOM 762 C C . ASP A 1 95 ? 15.298 0.723 -7.102 1.00 85.81 95 ASP A C 1
ATOM 764 O O . ASP A 1 95 ? 16.079 -0.075 -7.622 1.00 85.81 95 ASP A O 1
ATOM 768 N N . ILE A 1 96 ? 14.772 1.745 -7.786 1.00 89.56 96 ILE A N 1
ATOM 769 C CA . ILE A 1 96 ? 15.079 1.992 -9.198 1.00 89.56 96 ILE A CA 1
ATOM 770 C C . ILE A 1 96 ? 16.534 2.410 -9.365 1.00 89.56 96 ILE A C 1
ATOM 772 O O . ILE A 1 96 ? 17.212 1.875 -10.232 1.00 89.56 96 ILE A O 1
ATOM 776 N N . LEU A 1 97 ? 17.026 3.333 -8.539 1.00 90.00 97 LEU A N 1
ATOM 777 C CA . LEU A 1 97 ? 18.400 3.832 -8.628 1.00 90.00 97 LEU A CA 1
ATOM 778 C C . LEU A 1 97 ? 19.438 2.770 -8.248 1.00 90.00 97 LEU A C 1
ATOM 780 O O . LEU A 1 97 ? 20.534 2.774 -8.802 1.00 90.00 97 LEU A O 1
ATOM 784 N N . ALA A 1 98 ? 19.096 1.838 -7.357 1.00 88.81 98 ALA A N 1
ATOM 785 C CA . ALA A 1 98 ? 19.955 0.704 -7.034 1.00 88.81 98 ALA A CA 1
ATOM 786 C C . ALA A 1 98 ? 20.155 -0.233 -8.236 1.00 88.81 98 ALA A C 1
ATOM 788 O O . ALA A 1 98 ? 21.247 -0.768 -8.422 1.00 88.81 98 ALA A O 1
ATOM 789 N N . ASN A 1 99 ? 19.116 -0.422 -9.057 1.00 85.81 99 ASN A N 1
ATOM 790 C CA . ASN A 1 99 ? 19.164 -1.300 -10.228 1.00 85.81 99 ASN A CA 1
ATOM 791 C C . ASN A 1 99 ? 19.568 -0.571 -11.523 1.00 85.81 99 ASN A C 1
ATOM 793 O O . ASN A 1 99 ? 20.117 -1.180 -12.435 1.00 85.81 99 ASN A O 1
ATOM 797 N N . GLU A 1 100 ? 19.291 0.728 -11.613 1.00 87.62 100 GLU A N 1
ATOM 798 C CA . GLU A 1 100 ? 19.494 1.572 -12.791 1.00 87.62 100 GLU A CA 1
ATOM 799 C C . GLU A 1 100 ? 20.176 2.900 -12.397 1.00 87.62 100 GLU A C 1
ATOM 801 O O . GLU A 1 100 ? 19.565 3.971 -12.497 1.00 87.62 100 GLU A O 1
ATOM 806 N N . PRO A 1 101 ? 21.454 2.860 -11.969 1.00 89.38 101 PRO A N 1
ATOM 807 C CA . PRO A 1 101 ? 22.162 4.013 -11.396 1.00 89.38 101 PRO A CA 1
ATOM 808 C C . PRO A 1 101 ? 22.403 5.160 -12.389 1.00 89.38 101 PRO A C 1
ATOM 810 O O . PRO A 1 101 ? 22.691 6.283 -11.985 1.00 89.38 101 PRO A O 1
ATOM 813 N N . ASP A 1 102 ? 22.262 4.896 -13.690 1.00 88.69 102 ASP A N 1
ATOM 814 C CA . ASP A 1 102 ? 22.387 5.900 -14.753 1.00 88.69 102 ASP A CA 1
ATOM 815 C C . ASP A 1 102 ? 21.166 6.831 -14.859 1.00 88.69 102 ASP A C 1
ATOM 817 O O . ASP A 1 102 ? 21.181 7.797 -15.632 1.00 88.69 102 ASP A O 1
ATOM 821 N N . LEU A 1 103 ? 20.076 6.520 -14.153 1.00 90.06 103 LEU A N 1
ATOM 822 C CA . LEU A 1 103 ? 18.895 7.371 -14.094 1.00 90.06 103 LEU A CA 1
ATOM 823 C C . LEU A 1 103 ? 19.057 8.438 -13.012 1.00 90.06 103 LEU A C 1
ATOM 825 O O . LEU A 1 103 ? 19.562 8.182 -11.926 1.00 90.06 103 LEU A O 1
ATOM 829 N N . ASP A 1 104 ? 18.567 9.643 -13.289 1.00 91.56 104 ASP A N 1
ATOM 830 C CA . ASP A 1 104 ? 18.376 10.642 -12.242 1.00 91.56 104 ASP A CA 1
ATOM 831 C C . ASP A 1 104 ? 17.066 10.402 -11.463 1.00 91.56 104 ASP A C 1
ATOM 833 O O . ASP A 1 104 ? 16.178 9.658 -11.887 1.00 91.56 104 ASP A O 1
ATOM 837 N N . ILE A 1 105 ? 16.915 11.072 -10.317 1.00 87.12 105 ILE A N 1
ATOM 838 C CA . ILE A 1 105 ? 15.729 10.961 -9.447 1.00 87.12 105 ILE A CA 1
ATOM 839 C C . ILE A 1 105 ? 14.426 11.263 -10.206 1.00 87.12 105 ILE A C 1
ATOM 841 O O . ILE A 1 105 ? 13.402 10.620 -9.966 1.00 87.12 105 ILE A O 1
ATOM 845 N N . SER A 1 106 ? 14.435 12.235 -11.123 1.00 87.19 106 SER A N 1
ATOM 846 C CA . SER A 1 106 ? 13.234 12.602 -11.885 1.00 87.19 106 SER A CA 1
ATOM 847 C C . SER A 1 106 ? 12.860 11.503 -12.876 1.00 87.19 106 SER A C 1
ATOM 849 O O . SER A 1 106 ? 11.680 11.199 -13.055 1.00 87.19 106 SER A O 1
ATOM 851 N N . GLN A 1 107 ? 13.858 10.865 -13.483 1.00 89.69 107 GLN A N 1
ATOM 852 C CA . GLN A 1 107 ? 13.676 9.718 -14.362 1.00 89.69 107 GLN A CA 1
ATOM 853 C C . GLN A 1 107 ? 13.205 8.489 -13.592 1.00 89.69 107 GLN A C 1
ATOM 855 O O . GLN A 1 107 ? 12.267 7.836 -14.035 1.00 89.69 107 GLN A O 1
ATOM 860 N N . ALA A 1 108 ? 13.780 8.203 -12.427 1.00 90.19 108 ALA A N 1
ATOM 861 C CA . ALA A 1 108 ? 13.345 7.100 -11.579 1.00 90.19 108 ALA A CA 1
ATOM 862 C C . ALA A 1 108 ? 11.882 7.276 -11.119 1.00 90.19 108 ALA A C 1
ATOM 864 O O . ALA A 1 108 ? 11.090 6.338 -11.208 1.00 90.19 108 ALA A O 1
ATOM 865 N N . ARG A 1 109 ? 11.456 8.502 -10.773 1.00 87.50 109 ARG A N 1
ATOM 866 C CA . ARG A 1 109 ? 10.026 8.807 -10.557 1.00 87.50 109 ARG A CA 1
ATOM 867 C C . ARG A 1 109 ? 9.180 8.567 -11.806 1.00 87.50 109 ARG A C 1
ATOM 869 O O . ARG A 1 109 ? 8.079 8.035 -11.701 1.00 87.50 109 ARG A O 1
ATOM 876 N N . ALA A 1 110 ? 9.669 8.957 -12.983 1.00 88.00 110 ALA A N 1
ATOM 877 C CA . ALA A 1 110 ? 8.955 8.738 -14.238 1.00 88.00 110 ALA A CA 1
ATOM 878 C C . ALA A 1 110 ? 8.809 7.243 -14.573 1.00 88.00 110 ALA A C 1
ATOM 880 O O . ALA A 1 110 ? 7.773 6.849 -15.099 1.00 88.00 110 ALA A O 1
ATOM 881 N N . VAL A 1 111 ? 9.800 6.412 -14.230 1.00 90.62 111 VAL A N 1
ATOM 882 C CA . VAL A 1 111 ? 9.733 4.947 -14.357 1.00 90.62 111 VAL A CA 1
ATOM 883 C C . VAL A 1 111 ? 8.618 4.378 -13.490 1.00 90.62 111 VAL A C 1
ATOM 885 O O . VAL A 1 111 ? 7.768 3.658 -14.007 1.00 90.62 111 VAL A O 1
ATOM 888 N N . LEU A 1 112 ? 8.579 4.744 -12.206 1.00 88.50 112 LEU A N 1
ATOM 889 C CA . LEU A 1 112 ? 7.534 4.290 -11.284 1.00 88.50 112 LEU A CA 1
ATOM 890 C C . LEU A 1 112 ? 6.146 4.739 -11.741 1.00 88.50 112 LEU A C 1
ATOM 892 O O . LEU A 1 112 ? 5.213 3.941 -11.771 1.00 88.50 112 LEU A O 1
ATOM 896 N N . ARG A 1 113 ? 6.017 5.998 -12.173 1.00 86.12 113 ARG A N 1
ATOM 897 C CA . ARG A 1 113 ? 4.745 6.517 -12.682 1.00 86.12 113 ARG A CA 1
ATOM 898 C C . ARG A 1 113 ? 4.287 5.764 -13.928 1.00 86.12 113 ARG A C 1
ATOM 900 O O . ARG A 1 113 ? 3.127 5.383 -14.010 1.00 86.12 113 ARG A O 1
ATOM 907 N N . LEU A 1 114 ? 5.202 5.500 -14.860 1.00 88.19 114 LEU A N 1
ATOM 908 C CA . LEU A 1 114 ? 4.906 4.741 -16.072 1.00 88.19 114 LEU A CA 1
ATOM 909 C C . LEU A 1 114 ? 4.483 3.299 -15.750 1.00 88.19 114 LEU A C 1
ATOM 911 O O . LEU A 1 114 ? 3.567 2.787 -16.390 1.00 88.19 114 LEU A O 1
ATOM 915 N N . ALA A 1 115 ? 5.118 2.664 -14.761 1.00 87.44 115 ALA A N 1
ATOM 916 C CA . ALA A 1 115 ? 4.775 1.315 -14.318 1.00 87.44 115 ALA A CA 1
ATOM 917 C C . ALA A 1 115 ? 3.378 1.251 -13.679 1.00 87.44 115 ALA A C 1
ATOM 919 O O . ALA A 1 115 ? 2.629 0.323 -13.962 1.00 87.44 115 ALA A O 1
ATOM 920 N N . ILE A 1 116 ? 3.001 2.262 -12.888 1.00 82.50 116 ILE A N 1
ATOM 921 C CA . ILE A 1 116 ? 1.651 2.387 -12.314 1.00 82.50 116 ILE A CA 1
ATOM 922 C C . ILE A 1 116 ? 0.610 2.642 -13.413 1.00 82.50 116 ILE A C 1
ATOM 924 O O . ILE A 1 116 ? -0.423 1.983 -13.453 1.00 82.50 116 ILE A O 1
ATOM 928 N N . GLU A 1 117 ? 0.885 3.570 -14.335 1.00 79.50 117 GLU A N 1
ATOM 929 C CA . GLU A 1 117 ? -0.031 3.928 -15.431 1.00 79.50 117 GLU A CA 1
ATOM 930 C C . GLU A 1 117 ? -0.285 2.765 -16.408 1.00 79.50 117 GLU A C 1
ATOM 932 O O . GLU A 1 117 ? -1.320 2.734 -17.068 1.00 79.50 117 GLU A O 1
ATOM 937 N N . ASN A 1 118 ? 0.653 1.818 -16.520 1.00 80.62 118 ASN A N 1
ATOM 938 C CA . ASN A 1 118 ? 0.569 0.664 -17.424 1.00 80.62 118 ASN A CA 1
ATOM 939 C C . ASN A 1 118 ? 0.521 -0.664 -16.652 1.00 80.62 118 ASN A C 1
ATOM 941 O O . ASN A 1 118 ? 0.950 -1.693 -17.173 1.00 80.62 118 ASN A O 1
ATOM 945 N N . HIS A 1 119 ? 0.045 -0.634 -15.407 1.00 77.75 119 HIS A N 1
ATOM 946 C CA . HIS A 1 119 ? -0.012 -1.811 -14.554 1.00 77.75 119 HIS A CA 1
ATOM 947 C C . HIS A 1 119 ? -0.971 -2.869 -15.124 1.00 77.75 119 HIS A C 1
ATOM 949 O O . HIS A 1 119 ? -2.175 -2.639 -15.239 1.00 77.75 119 HIS A O 1
ATOM 955 N N . ASP A 1 120 ? -0.429 -4.046 -15.442 1.00 74.94 120 ASP A N 1
ATOM 956 C CA . ASP A 1 120 ? -1.204 -5.245 -15.758 1.00 74.94 120 ASP A CA 1
ATOM 957 C C . ASP A 1 120 ? -1.406 -6.058 -14.475 1.00 74.94 120 ASP A C 1
ATOM 959 O O . ASP A 1 120 ? -0.453 -6.623 -13.933 1.00 74.94 120 ASP A O 1
ATOM 963 N N . ALA A 1 121 ? -2.653 -6.138 -14.005 1.00 70.75 121 ALA A N 1
ATOM 964 C CA . ALA A 1 121 ? -3.015 -6.859 -12.784 1.00 70.75 121 ALA A CA 1
ATOM 965 C C . ALA A 1 121 ? -2.721 -8.372 -12.843 1.00 70.75 121 ALA A C 1
ATOM 967 O O . ALA A 1 121 ? -2.690 -9.026 -11.805 1.00 70.75 121 ALA A O 1
ATOM 968 N N . THR A 1 122 ? -2.488 -8.931 -14.034 1.00 69.50 122 THR A N 1
ATOM 969 C CA . THR A 1 122 ? -2.114 -10.340 -14.231 1.00 69.50 122 THR A CA 1
ATOM 970 C C . THR A 1 122 ? -0.630 -10.586 -13.955 1.00 69.50 122 THR A C 1
ATOM 972 O O . THR A 1 122 ? -0.247 -11.693 -13.584 1.00 69.50 122 THR A O 1
ATOM 975 N N . ILE A 1 123 ? 0.215 -9.570 -14.159 1.00 73.44 123 ILE A N 1
ATOM 976 C CA . ILE A 1 123 ? 1.680 -9.672 -14.063 1.00 73.44 123 ILE A CA 1
ATOM 977 C C . ILE A 1 123 ? 2.194 -9.004 -12.778 1.00 73.44 123 ILE A C 1
ATOM 979 O O . ILE A 1 123 ? 3.163 -9.479 -12.182 1.00 73.44 123 ILE A O 1
ATOM 983 N N . GLY A 1 124 ? 1.542 -7.924 -12.340 1.00 72.88 124 GLY A N 1
ATOM 984 C CA . GLY A 1 124 ? 1.999 -7.091 -11.230 1.00 72.88 124 GLY A CA 1
ATOM 985 C C . GLY A 1 124 ? 3.212 -6.227 -11.592 1.00 72.88 124 GLY A C 1
ATOM 986 O O . GLY A 1 124 ? 3.834 -6.387 -12.645 1.00 72.88 124 GLY A O 1
ATOM 987 N N . ILE A 1 125 ? 3.581 -5.292 -10.711 1.00 80.69 125 ILE A N 1
ATOM 988 C CA . ILE A 1 125 ? 4.829 -4.529 -10.869 1.00 80.69 125 ILE A CA 1
ATOM 989 C C . ILE A 1 125 ? 5.979 -5.337 -10.270 1.00 80.69 125 ILE A C 1
ATOM 991 O O . ILE A 1 125 ? 6.041 -5.557 -9.061 1.00 80.69 125 ILE A O 1
ATOM 995 N N . ASN A 1 126 ? 6.917 -5.740 -11.121 1.00 84.69 126 ASN A N 1
ATOM 996 C CA . ASN A 1 126 ? 8.132 -6.450 -10.737 1.00 84.69 126 ASN A CA 1
ATOM 997 C C . ASN A 1 126 ? 9.380 -5.812 -11.379 1.00 84.69 126 ASN A C 1
ATOM 999 O O . ASN A 1 126 ? 9.279 -4.860 -12.157 1.00 84.69 126 ASN A O 1
ATOM 1003 N N . TRP A 1 127 ? 10.566 -6.348 -11.073 1.00 87.31 127 TRP A N 1
ATOM 1004 C CA . TRP A 1 127 ? 11.834 -5.841 -11.611 1.00 87.31 127 TRP A CA 1
ATOM 1005 C C . TRP A 1 127 ? 11.889 -5.806 -13.147 1.00 87.31 127 TRP A C 1
ATOM 1007 O O . TRP A 1 127 ? 12.431 -4.856 -13.712 1.00 87.31 127 TRP A O 1
ATOM 1017 N N . GLU A 1 128 ? 11.310 -6.793 -13.837 1.00 86.44 128 GLU A N 1
ATOM 1018 C CA . GLU A 1 128 ? 11.295 -6.833 -15.305 1.00 86.44 128 GLU A CA 1
ATOM 1019 C C . GLU A 1 128 ? 10.422 -5.712 -15.883 1.00 86.44 128 GLU A C 1
ATOM 1021 O O . GLU A 1 128 ? 10.840 -5.001 -16.802 1.00 86.44 128 GLU A O 1
ATOM 1026 N N . VAL A 1 129 ? 9.240 -5.488 -15.298 1.00 87.25 129 VAL A N 1
ATOM 1027 C CA . VAL A 1 129 ? 8.333 -4.392 -15.680 1.00 87.25 129 VAL A CA 1
ATOM 1028 C C . VAL A 1 129 ? 9.006 -3.032 -15.479 1.00 87.25 129 VAL A C 1
ATOM 1030 O O . VAL A 1 129 ? 8.940 -2.163 -16.357 1.00 87.25 129 VAL A O 1
ATOM 1033 N N . LEU A 1 130 ? 9.711 -2.851 -14.360 1.00 90.38 130 LEU A N 1
ATOM 1034 C CA . LEU A 1 130 ? 10.464 -1.629 -14.079 1.00 90.38 130 LEU A CA 1
ATOM 1035 C C . LEU A 1 130 ? 11.609 -1.410 -15.075 1.00 90.38 130 LEU A C 1
ATOM 1037 O O . LEU A 1 130 ? 11.774 -0.294 -15.569 1.00 90.38 130 LEU A O 1
ATOM 1041 N N . GLY A 1 131 ? 12.342 -2.464 -15.444 1.00 89.62 131 GLY A N 1
ATOM 1042 C CA . GLY A 1 131 ? 13.395 -2.396 -16.463 1.00 89.62 131 GLY A CA 1
ATOM 1043 C C . GLY A 1 131 ? 12.861 -2.014 -17.850 1.00 89.62 131 GLY A C 1
ATOM 1044 O O . GLY A 1 131 ? 13.453 -1.191 -18.559 1.00 89.62 131 GLY A O 1
ATOM 1045 N N . LEU A 1 132 ? 11.694 -2.536 -18.240 1.00 91.00 132 LEU A N 1
ATOM 1046 C CA . LEU A 1 132 ? 11.023 -2.136 -19.483 1.00 91.00 132 LEU A CA 1
ATOM 1047 C C . LEU A 1 132 ? 10.628 -0.653 -19.462 1.00 91.00 132 LEU A C 1
ATOM 1049 O O . LEU A 1 132 ? 10.854 0.067 -20.444 1.00 91.00 132 LEU A O 1
ATOM 1053 N N . CYS A 1 133 ? 10.097 -0.174 -18.337 1.00 91.44 133 CYS A N 1
ATOM 1054 C CA . CYS A 1 133 ? 9.748 1.231 -18.151 1.00 91.44 133 CYS A CA 1
ATOM 1055 C C . CYS A 1 133 ? 10.993 2.137 -18.184 1.00 91.44 133 CYS A C 1
ATOM 1057 O O . CYS A 1 133 ? 10.996 3.140 -18.903 1.00 91.44 133 CYS A O 1
ATOM 1059 N N . ALA A 1 134 ? 12.082 1.751 -17.512 1.00 91.94 134 ALA A N 1
ATOM 1060 C CA . ALA A 1 134 ? 13.374 2.444 -17.551 1.00 91.94 134 ALA A CA 1
ATOM 1061 C C . ALA A 1 134 ? 13.912 2.582 -18.980 1.00 91.94 134 ALA A C 1
ATOM 1063 O O . ALA A 1 134 ? 14.272 3.678 -19.423 1.00 91.94 134 ALA A O 1
ATOM 1064 N N . ASN A 1 135 ? 13.869 1.500 -19.757 1.00 91.94 135 ASN A N 1
ATOM 1065 C CA . ASN A 1 135 ? 14.271 1.518 -21.160 1.00 91.94 135 ASN A CA 1
ATOM 1066 C C . ASN A 1 135 ? 13.413 2.455 -22.016 1.00 91.94 135 ASN A C 1
ATOM 1068 O O . ASN A 1 135 ? 13.935 3.143 -22.900 1.00 91.94 135 ASN A O 1
ATOM 1072 N N . ARG A 1 136 ? 12.105 2.529 -21.756 1.00 89.94 136 ARG A N 1
ATOM 1073 C CA . ARG A 1 136 ? 11.211 3.460 -22.455 1.00 89.94 136 ARG A CA 1
ATOM 1074 C C . ARG A 1 136 ? 11.549 4.918 -22.134 1.00 89.94 136 ARG A C 1
ATOM 1076 O O . ARG A 1 136 ? 11.650 5.722 -23.062 1.00 89.94 136 ARG A O 1
ATOM 1083 N N . ILE A 1 137 ? 11.802 5.243 -20.866 1.00 89.19 137 ILE A N 1
ATOM 1084 C CA . ILE A 1 137 ? 12.218 6.588 -20.436 1.00 89.19 137 ILE A CA 1
ATOM 1085 C C . ILE A 1 137 ? 13.551 6.996 -21.087 1.00 89.19 137 ILE A C 1
ATOM 1087 O O . ILE A 1 137 ? 13.671 8.111 -21.605 1.00 89.19 137 ILE A O 1
ATOM 1091 N N . ARG A 1 138 ? 14.534 6.086 -21.168 1.00 85.88 138 ARG A N 1
ATOM 1092 C CA . ARG A 1 138 ? 15.808 6.337 -21.875 1.00 85.88 138 ARG A CA 1
ATOM 1093 C C . ARG A 1 138 ? 15.599 6.676 -23.353 1.00 85.88 138 ARG A C 1
ATOM 1095 O O . ARG A 1 138 ? 16.168 7.650 -23.846 1.00 85.88 138 ARG A O 1
ATOM 1102 N N . LYS A 1 139 ? 14.754 5.912 -24.054 1.00 85.00 139 LYS A N 1
ATOM 1103 C CA . LYS A 1 139 ? 14.463 6.111 -25.488 1.00 85.00 139 LYS A CA 1
ATOM 1104 C C . LYS A 1 139 ? 13.709 7.413 -25.778 1.00 85.00 139 LYS A C 1
ATOM 1106 O O . LYS A 1 139 ? 13.917 8.035 -26.818 1.00 85.00 139 LYS A O 1
ATOM 1111 N N . GLN A 1 140 ? 12.858 7.874 -24.864 1.00 77.19 140 GLN A N 1
ATOM 1112 C CA . GLN A 1 140 ? 12.191 9.172 -25.019 1.00 77.19 140 GLN A CA 1
ATOM 1113 C C . GLN A 1 140 ? 13.193 10.337 -24.961 1.00 77.19 140 GLN A C 1
ATOM 1115 O O . GLN A 1 140 ? 13.090 11.277 -25.750 1.00 77.19 140 GLN A O 1
ATOM 1120 N N . LYS A 1 141 ? 14.227 10.231 -24.116 1.00 63.91 141 LYS A N 1
ATOM 1121 C CA . LYS A 1 141 ? 15.321 11.214 -24.037 1.00 63.91 141 LYS A CA 1
ATOM 1122 C C . LYS A 1 141 ? 16.203 11.229 -25.292 1.00 63.91 141 LYS A C 1
ATOM 1124 O O . LYS A 1 141 ? 16.688 12.293 -25.670 1.00 63.91 141 LYS A O 1
ATOM 1129 N N . SER A 1 142 ? 16.407 10.088 -25.960 1.00 60.44 142 SER A N 1
ATOM 1130 C CA . SER A 1 142 ? 17.144 10.059 -27.235 1.00 60.44 142 SER A CA 1
ATOM 1131 C C . SER A 1 142 ? 16.344 10.672 -28.387 1.00 60.44 142 SER A C 1
ATOM 1133 O O . SER A 1 142 ? 16.926 11.340 -29.236 1.00 60.44 142 SER A O 1
ATOM 1135 N N . ASN A 1 143 ? 15.015 10.522 -28.392 1.00 54.31 143 ASN A N 1
ATOM 1136 C CA . ASN A 1 143 ? 14.167 11.088 -29.445 1.00 54.31 143 ASN A CA 1
ATOM 1137 C C . ASN A 1 143 ? 13.925 12.600 -29.303 1.00 54.31 143 ASN A C 1
ATOM 1139 O O . ASN A 1 143 ? 13.762 13.265 -30.321 1.00 54.31 143 ASN A O 1
ATOM 1143 N N . SER A 1 144 ? 13.969 13.182 -28.095 1.00 52.38 144 SER A N 1
ATOM 1144 C CA . SER A 1 144 ? 13.837 14.646 -27.940 1.00 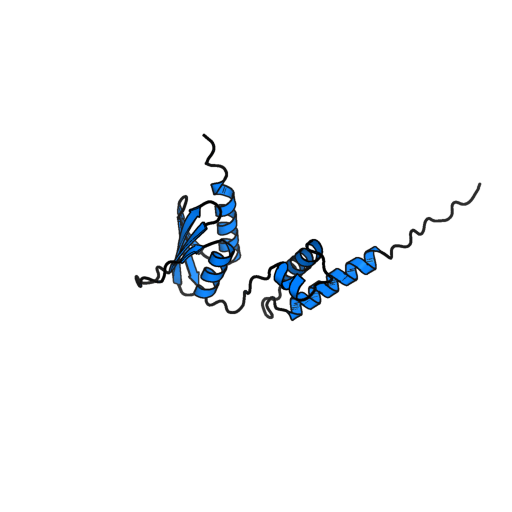52.38 144 SER A CA 1
ATOM 1145 C C . SER A 1 144 ? 15.097 15.432 -28.335 1.00 52.38 144 SER A C 1
ATOM 1147 O O . SER A 1 144 ? 15.046 16.657 -28.411 1.00 52.38 144 SER A O 1
ATOM 1149 N N . LYS A 1 145 ? 16.228 14.755 -28.585 1.00 50.97 145 LYS A N 1
ATOM 1150 C CA . LYS A 1 145 ? 17.460 15.367 -29.116 1.00 50.97 145 LYS A CA 1
ATOM 1151 C C . LYS A 1 145 ? 17.543 15.359 -30.650 1.00 50.97 145 LYS A C 1
ATOM 1153 O O . LYS A 1 145 ? 18.460 15.963 -31.191 1.00 50.97 145 LYS A O 1
ATOM 1158 N N . ASN A 1 146 ? 16.586 14.731 -31.341 1.00 41.38 146 ASN A N 1
ATOM 1159 C CA . ASN A 1 146 ? 16.591 14.543 -32.797 1.00 41.38 146 ASN A CA 1
ATOM 1160 C C . ASN A 1 146 ? 15.451 15.291 -33.514 1.00 41.38 146 ASN A C 1
ATOM 1162 O O . ASN A 1 146 ? 14.901 14.787 -34.489 1.00 41.38 146 ASN A O 1
ATOM 1166 N N . CYS A 1 147 ? 15.094 16.500 -33.071 1.00 37.00 147 CYS A N 1
ATOM 1167 C CA . CYS A 1 147 ? 14.369 17.427 -33.943 1.00 37.00 147 CYS A CA 1
ATOM 1168 C C . CYS A 1 147 ? 15.396 18.221 -34.765 1.00 37.00 147 CYS A C 1
ATOM 1170 O O . CYS A 1 147 ? 16.013 19.133 -34.209 1.00 37.00 147 CYS A O 1
ATOM 1172 N N . PRO A 1 148 ? 15.614 17.928 -36.062 1.00 42.59 148 PRO A N 1
ATOM 1173 C CA . PRO A 1 148 ? 16.317 18.867 -36.914 1.00 42.59 148 PRO A CA 1
ATOM 1174 C C . PRO A 1 148 ? 15.424 20.102 -37.048 1.00 42.59 148 PRO A C 1
ATOM 1176 O O . PRO A 1 148 ? 14.298 20.022 -37.537 1.00 42.59 148 PRO A O 1
ATOM 1179 N N . SER A 1 149 ? 15.910 21.251 -36.589 1.00 49.91 149 SER A N 1
ATOM 1180 C CA . SER A 1 149 ? 15.324 22.546 -36.910 1.00 49.91 149 SER A CA 1
ATOM 1181 C C . SER A 1 149 ? 15.490 22.793 -38.410 1.00 49.91 149 SER A C 1
ATOM 1183 O O . SER A 1 149 ? 16.442 23.438 -38.848 1.00 49.91 149 SER A O 1
ATOM 1185 N N . SER A 1 150 ? 14.599 22.241 -39.227 1.00 46.62 150 SER A N 1
ATOM 1186 C CA . SER A 1 150 ? 14.490 22.620 -40.629 1.00 46.62 150 SER A CA 1
ATOM 1187 C C . SER A 1 150 ? 13.749 23.953 -40.701 1.00 46.62 150 SER A C 1
ATOM 1189 O O . SER A 1 150 ? 12.543 23.998 -40.944 1.00 46.62 150 SER A O 1
ATOM 1191 N N . SER A 1 151 ? 14.465 25.048 -40.454 1.00 54.06 151 SER A N 1
ATOM 1192 C CA . SER A 1 151 ? 14.031 26.356 -40.939 1.00 54.06 151 SER A CA 1
ATOM 1193 C C . SER A 1 151 ? 14.062 26.310 -42.471 1.00 54.06 151 SER A C 1
ATOM 1195 O O . SER A 1 151 ? 15.101 25.949 -43.030 1.00 54.06 151 SER A O 1
ATOM 1197 N N . PRO A 1 152 ? 12.964 26.627 -43.177 1.00 51.03 152 PRO A N 1
ATOM 1198 C CA . PRO A 1 152 ? 13.009 26.724 -44.629 1.00 51.03 152 PRO A CA 1
ATOM 1199 C C . PRO A 1 152 ? 13.925 27.891 -45.042 1.00 51.03 152 PRO A C 1
ATOM 1201 O O . PRO A 1 152 ? 13.975 28.905 -44.338 1.00 51.03 152 PRO A O 1
ATOM 1204 N N . PRO A 1 153 ? 14.665 27.774 -46.160 1.00 52.16 153 PRO A N 1
ATOM 1205 C CA . PRO A 1 153 ? 15.518 28.853 -46.633 1.00 52.16 153 PRO A CA 1
ATOM 1206 C C . PRO A 1 153 ? 14.653 30.053 -47.029 1.00 52.16 153 PRO A C 1
ATOM 1208 O O . PRO A 1 153 ? 13.717 29.931 -47.820 1.00 52.16 153 PRO A O 1
ATOM 1211 N N . ILE A 1 154 ? 14.972 31.219 -46.470 1.00 53.56 154 ILE A N 1
ATOM 1212 C CA . ILE A 1 154 ? 14.400 32.501 -46.885 1.00 53.56 154 ILE A CA 1
ATOM 1213 C C . ILE A 1 154 ? 14.931 32.788 -48.293 1.00 53.56 154 ILE A C 1
ATOM 1215 O O . ILE A 1 154 ? 16.136 32.955 -48.480 1.00 53.56 154 ILE A O 1
ATOM 1219 N N . ALA A 1 155 ? 14.042 32.808 -49.285 1.00 46.69 155 ALA A N 1
ATOM 1220 C CA . ALA A 1 155 ? 14.377 33.256 -50.631 1.00 46.69 155 ALA A CA 1
ATOM 1221 C C . ALA A 1 155 ? 14.587 34.784 -50.626 1.00 46.69 155 ALA A C 1
ATOM 1223 O O . ALA A 1 155 ? 13.752 35.494 -50.058 1.00 46.69 155 ALA A O 1
ATOM 1224 N N . PRO A 1 156 ? 15.669 35.307 -51.229 1.00 59.28 156 PRO A N 1
ATOM 1225 C CA . PRO A 1 156 ? 15.845 36.744 -51.381 1.00 59.28 156 PRO A CA 1
ATOM 1226 C C . PRO A 1 156 ? 14.929 37.272 -52.497 1.00 59.28 156 PRO A C 1
ATOM 1228 O O . PRO A 1 156 ? 14.883 36.693 -53.584 1.00 59.28 156 PRO A O 1
ATOM 1231 N N . PHE A 1 157 ? 14.217 38.363 -52.208 1.00 56.00 157 PHE A N 1
ATOM 1232 C CA . PHE A 1 157 ? 13.658 39.276 -53.208 1.00 56.00 157 PHE A CA 1
ATOM 1233 C C . PHE A 1 157 ? 14.622 40.442 -53.414 1.00 56.00 157 PHE A C 1
ATOM 1235 O O . PHE A 1 157 ? 15.202 40.893 -52.397 1.00 56.00 157 PHE A O 1
#

Secondary structure (DSSP, 8-state):
---TTTHHHHHHHHHHHHHHTTPEEEEEETTEEEEE-GGG-EEEEEEEETTEEEEEE-GGG--PPEEEEE-HHHHHHHHHHHHT-TT--PPPHHHHHHH-TTS-HHHHHHHHHHHHHT--TTT-S-HHHHHHHHHHHHHHHHHTT-----PPP----

pLDDT: mean 75.73, std 15.76, range [33.66, 91.94]

Foldseek 3Di:
DPDPPQLVPVVVVVVVVCVVVVWAFPDDDSFWTWIQAPPRWIKIWGRPDSFWIWMFTPPPNDGDDIDGRDGPVVVVVVSCVVNVPPADDPDDLVNLCVVVVVDDSVLSVQLVVVCVVPPDPVVGDDPVSSVVSSVVSVVVVVVVVPDDPPDDDDDDD